Protein AF-A0A937QL57-F1 (afdb_monomer_lite)

pLDDT: mean 82.95, std 20.02, range [37.25, 98.12]

Sequence (95 aa):
AADYEAEIKAIAAQSGESPRRVRASLERKGLMDVLRNQIIERKTIDLVTSQAKFEDMPFEFPKPDAEAIDHAVCGVAAGEDEIPTTPLSHEDSSS

Secondary structure (DSSP, 8-state):
-HHHHHHHHHHHHHHT--HHHHHHHHHHTTTHHHHHHHHHHHHHHHHHHHHPPP---PPPPPPPS--------S-S---S----PPP--------

Structure (mmCIF, N/CA/C/O backbone):
data_AF-A0A937QL57-F1
#
_entry.id   AF-A0A937QL57-F1
#
loop_
_atom_site.group_PDB
_atom_site.id
_atom_site.type_symbol
_atom_site.label_atom_id
_atom_site.label_alt_id
_atom_site.label_comp_id
_atom_site.label_asym_id
_atom_site.label_entity_id
_atom_site.label_seq_id
_atom_site.pdbx_PDB_ins_code
_atom_site.Cartn_x
_atom_site.Cartn_y
_atom_site.Cartn_z
_atom_site.occupancy
_atom_site.B_iso_or_equiv
_atom_site.auth_seq_id
_atom_site.auth_comp_id
_atom_site.auth_asym_id
_atom_site.auth_atom_id
_atom_site.pdbx_PDB_model_num
ATOM 1 N N . ALA A 1 1 ? -16.113 4.735 2.027 1.00 68.00 1 ALA A N 1
ATOM 2 C CA . ALA A 1 1 ? -16.010 3.947 3.276 1.00 68.00 1 ALA A CA 1
ATOM 3 C C . ALA A 1 1 ? -15.159 2.691 3.081 1.00 68.00 1 ALA A C 1
ATOM 5 O O . ALA A 1 1 ? -14.230 2.506 3.850 1.00 68.00 1 ALA A O 1
ATOM 6 N N . ALA A 1 2 ? -15.409 1.879 2.043 1.00 90.94 2 ALA A N 1
ATOM 7 C CA . ALA A 1 2 ? -14.643 0.652 1.789 1.00 90.94 2 ALA A CA 1
ATOM 8 C C . ALA A 1 2 ? -13.128 0.871 1.595 1.00 90.94 2 ALA A C 1
ATOM 10 O O . ALA A 1 2 ? -12.345 0.123 2.169 1.00 90.94 2 ALA A O 1
ATOM 11 N N . ASP A 1 3 ? -12.712 1.916 0.866 1.00 94.19 3 ASP A N 1
ATOM 12 C CA . ASP A 1 3 ? -11.280 2.195 0.649 1.00 94.19 3 ASP A CA 1
ATOM 13 C C . ASP A 1 3 ? -10.526 2.490 1.949 1.00 94.19 3 ASP A C 1
ATOM 15 O O . ASP A 1 3 ? -9.425 1.997 2.151 1.00 94.19 3 ASP A O 1
ATOM 19 N N . TYR A 1 4 ? -11.143 3.250 2.856 1.00 95.38 4 TYR A N 1
ATOM 20 C CA . TYR A 1 4 ? -10.556 3.552 4.160 1.00 95.38 4 TYR A CA 1
ATOM 21 C C . TYR A 1 4 ? -10.358 2.289 4.996 1.00 95.38 4 TYR A C 1
ATOM 23 O O . TYR A 1 4 ? -9.311 2.114 5.602 1.00 95.38 4 TYR A O 1
ATOM 31 N N . GLU A 1 5 ? -11.346 1.395 5.014 1.00 96.06 5 GLU A N 1
ATOM 32 C CA . GLU A 1 5 ? -11.234 0.128 5.740 1.00 96.06 5 GLU A CA 1
ATOM 33 C C . GLU A 1 5 ? -10.166 -0.789 5.130 1.00 96.06 5 GLU A C 1
ATOM 35 O O . GLU A 1 5 ? -9.460 -1.476 5.865 1.00 96.06 5 GLU A O 1
ATOM 40 N N . ALA A 1 6 ? -10.026 -0.799 3.802 1.00 96.12 6 ALA A N 1
ATOM 41 C CA . ALA A 1 6 ? -8.974 -1.550 3.123 1.00 96.12 6 ALA A CA 1
ATOM 42 C C . ALA A 1 6 ? -7.579 -1.002 3.465 1.00 96.12 6 ALA A C 1
ATOM 44 O O . ALA A 1 6 ? -6.708 -1.770 3.867 1.00 96.12 6 ALA A O 1
ATOM 45 N N . GLU A 1 7 ? -7.397 0.317 3.392 1.00 96.88 7 GLU A N 1
ATOM 46 C CA . GLU A 1 7 ? -6.119 0.972 3.686 1.00 96.88 7 GLU A CA 1
ATOM 47 C C . GLU A 1 7 ? -5.729 0.806 5.163 1.00 96.88 7 GLU A C 1
ATOM 49 O O . GLU A 1 7 ? -4.611 0.416 5.487 1.00 96.88 7 GLU A O 1
ATOM 54 N N . ILE A 1 8 ? -6.683 0.978 6.086 1.00 97.38 8 ILE A N 1
ATOM 55 C CA . ILE A 1 8 ? -6.459 0.755 7.523 1.00 97.38 8 ILE A CA 1
ATOM 56 C C . ILE A 1 8 ? -6.070 -0.703 7.801 1.00 97.38 8 ILE A C 1
ATOM 58 O O . ILE A 1 8 ? -5.209 -0.952 8.643 1.00 97.38 8 ILE A O 1
ATOM 62 N N . LYS A 1 9 ? -6.673 -1.677 7.106 1.00 97.38 9 LYS A N 1
ATOM 63 C CA . LYS A 1 9 ? -6.289 -3.093 7.227 1.00 97.38 9 LYS A CA 1
ATOM 64 C C . LYS A 1 9 ? -4.889 -3.361 6.683 1.00 97.38 9 LYS A C 1
ATOM 66 O O . LYS A 1 9 ? -4.163 -4.132 7.303 1.00 97.38 9 LYS A O 1
ATOM 71 N N . ALA A 1 10 ? -4.503 -2.732 5.575 1.00 96.12 10 ALA A N 1
ATOM 72 C CA . ALA A 1 10 ? -3.155 -2.849 5.024 1.00 96.12 10 ALA A CA 1
ATOM 73 C C . ALA A 1 10 ? -2.105 -2.289 6.001 1.00 96.12 10 ALA A C 1
ATOM 75 O O . ALA A 1 10 ? -1.149 -2.982 6.347 1.00 96.12 10 ALA A O 1
ATOM 76 N N . ILE A 1 11 ? -2.348 -1.094 6.550 1.00 96.62 11 ILE A N 1
ATOM 77 C CA . ILE A 1 11 ? -1.489 -0.474 7.570 1.00 96.62 11 ILE A CA 1
ATOM 78 C C . ILE A 1 11 ? -1.423 -1.342 8.833 1.00 96.62 11 ILE A C 1
ATOM 80 O O . ILE A 1 11 ? -0.355 -1.512 9.418 1.00 96.62 11 ILE A O 1
ATOM 84 N N . ALA A 1 12 ? -2.545 -1.921 9.260 1.00 97.88 12 ALA A N 1
ATOM 85 C CA . ALA A 1 12 ? -2.600 -2.833 10.400 1.00 97.88 12 ALA A CA 1
ATOM 86 C C . ALA A 1 12 ? -1.761 -4.099 10.163 1.00 97.88 12 ALA A C 1
ATOM 88 O O . ALA A 1 12 ? -0.975 -4.484 11.025 1.00 97.88 12 ALA A O 1
ATOM 89 N N . ALA A 1 13 ? -1.863 -4.702 8.975 1.00 97.56 13 ALA A N 1
ATOM 90 C CA . ALA A 1 13 ? -1.069 -5.871 8.606 1.00 97.56 13 ALA A CA 1
ATOM 91 C C . ALA A 1 13 ? 0.438 -5.569 8.587 1.00 97.56 13 ALA A C 1
ATOM 93 O O . ALA A 1 13 ? 1.227 -6.390 9.044 1.00 97.56 13 ALA A O 1
ATOM 94 N N . GLN A 1 14 ? 0.833 -4.383 8.115 1.00 96.62 14 GLN A N 1
ATOM 95 C CA . GLN A 1 14 ? 2.237 -3.971 8.065 1.00 96.62 14 GLN A CA 1
ATOM 96 C C . GLN A 1 14 ? 2.798 -3.570 9.438 1.00 96.62 14 GLN A C 1
ATOM 98 O O . GLN A 1 14 ? 3.961 -3.830 9.730 1.00 96.62 14 GLN A O 1
ATOM 103 N N . SER A 1 15 ? 1.985 -2.932 10.283 1.00 95.75 15 SER A N 1
ATOM 104 C CA . SER A 1 15 ? 2.409 -2.442 11.604 1.00 95.75 15 SER A CA 1
ATOM 105 C C . SER A 1 15 ? 2.265 -3.471 12.730 1.00 95.75 15 SER A C 1
ATOM 107 O O . SER A 1 15 ? 2.803 -3.263 13.814 1.00 95.75 15 SER A O 1
ATOM 109 N N . GLY A 1 16 ? 1.533 -4.568 12.507 1.00 96.44 16 GLY A N 1
ATOM 110 C CA . GLY A 1 16 ? 1.207 -5.554 13.543 1.00 96.44 16 GLY A CA 1
ATOM 111 C C . GLY A 1 16 ? 0.172 -5.064 14.565 1.00 96.44 16 GLY A C 1
ATOM 112 O O . GLY A 1 16 ? -0.063 -5.722 15.579 1.00 96.44 16 GLY A O 1
ATOM 113 N N . GLU A 1 17 ? -0.462 -3.913 14.328 1.00 96.88 17 GLU A N 1
ATOM 114 C CA . GLU A 1 17 ? -1.531 -3.380 15.170 1.00 96.88 17 GLU A CA 1
ATOM 115 C C . GLU A 1 17 ? -2.912 -3.874 14.716 1.00 96.88 17 GLU A C 1
ATOM 117 O O . GLU A 1 17 ? -3.115 -4.286 13.578 1.00 96.88 17 GLU A O 1
ATOM 122 N N . SER A 1 18 ? -3.921 -3.802 15.591 1.00 98.12 18 SER A N 1
ATOM 123 C CA . SER A 1 18 ? -5.296 -4.082 15.164 1.00 98.12 18 SER A CA 1
ATOM 124 C C . SER A 1 18 ? -5.864 -2.924 14.324 1.00 98.12 18 SER A C 1
ATOM 126 O O . SER A 1 18 ? -5.588 -1.759 14.632 1.00 98.12 18 SER A O 1
ATOM 128 N N . PRO A 1 19 ? -6.749 -3.183 13.337 1.00 97.88 19 PRO A N 1
ATOM 129 C CA . PRO A 1 19 ? -7.374 -2.128 12.528 1.00 97.88 19 PRO A CA 1
ATOM 130 C C . PRO A 1 19 ? -8.063 -1.038 13.361 1.00 97.88 19 PRO A C 1
ATOM 132 O O . PRO A 1 19 ? -7.970 0.151 13.058 1.00 97.88 19 PRO A O 1
ATOM 135 N N . ARG A 1 20 ? -8.701 -1.425 14.475 1.00 97.88 20 ARG A N 1
ATOM 136 C CA . ARG A 1 20 ? -9.300 -0.477 15.430 1.00 97.88 20 ARG A CA 1
ATOM 137 C C . ARG A 1 20 ? -8.268 0.469 16.036 1.00 97.88 20 ARG A C 1
ATOM 139 O O . ARG A 1 20 ? -8.559 1.651 16.198 1.00 97.88 20 ARG A O 1
ATOM 146 N N . ARG A 1 21 ? -7.090 -0.042 16.403 1.00 98.06 21 ARG A N 1
ATOM 147 C CA . ARG A 1 21 ? -6.024 0.755 17.018 1.00 98.06 21 ARG A CA 1
ATOM 148 C C . ARG A 1 21 ? -5.411 1.726 16.013 1.00 98.06 21 ARG A C 1
ATOM 150 O O . ARG A 1 21 ? -5.271 2.902 16.340 1.00 98.06 21 ARG A O 1
ATOM 157 N N . VAL A 1 22 ? -5.150 1.263 14.789 1.00 98.00 22 VAL A N 1
ATOM 158 C CA . VAL A 1 22 ? -4.675 2.110 13.684 1.00 98.00 22 VAL A CA 1
ATOM 159 C C . VAL A 1 22 ? -5.657 3.250 13.431 1.00 98.00 22 VAL A C 1
ATOM 161 O O . VAL A 1 22 ? -5.262 4.414 13.452 1.00 98.00 22 VAL A O 1
ATOM 164 N N . ARG A 1 23 ? -6.952 2.938 13.298 1.00 97.44 23 ARG A N 1
ATOM 165 C CA . ARG A 1 23 ? -8.000 3.946 13.100 1.00 97.44 23 ARG A CA 1
ATOM 166 C C . ARG A 1 23 ? -8.023 4.988 14.217 1.00 97.44 23 ARG A C 1
ATOM 168 O O . ARG A 1 23 ? -7.945 6.181 13.940 1.00 97.44 23 ARG A O 1
ATOM 175 N N . ALA A 1 24 ? -8.049 4.543 15.473 1.00 97.94 24 ALA A N 1
ATOM 176 C CA . ALA A 1 24 ? -8.038 5.445 16.622 1.00 97.94 24 ALA A CA 1
ATOM 177 C C . ALA A 1 24 ? -6.774 6.325 16.661 1.00 97.94 24 ALA A C 1
ATOM 179 O O . ALA A 1 24 ? -6.840 7.496 17.026 1.00 97.94 24 ALA A O 1
ATOM 180 N N . SER A 1 25 ? -5.617 5.783 16.270 1.00 97.44 25 SER A N 1
ATOM 181 C CA . SER A 1 25 ? -4.353 6.522 16.198 1.00 97.44 25 SER A CA 1
ATOM 182 C C . SER A 1 25 ? -4.380 7.603 15.114 1.00 97.44 25 SER A C 1
ATOM 184 O O . SER A 1 25 ? -3.970 8.734 15.377 1.00 97.44 25 SER A O 1
ATOM 186 N N . LEU A 1 26 ? -4.895 7.283 13.922 1.00 97.25 26 LEU A N 1
ATOM 187 C CA . LEU A 1 26 ? -5.020 8.224 12.806 1.00 97.25 26 LEU A CA 1
ATOM 188 C C . LEU A 1 26 ? -6.004 9.352 13.123 1.00 97.25 26 LEU A C 1
ATOM 190 O O . LEU A 1 26 ? -5.677 10.516 12.909 1.00 97.25 26 LEU A O 1
ATOM 194 N N . GLU A 1 27 ? -7.162 9.026 13.700 1.00 97.25 27 GLU A N 1
ATOM 195 C CA . GLU A 1 27 ? -8.153 10.012 14.145 1.00 97.25 27 GLU A CA 1
ATOM 196 C C . GLU A 1 27 ? -7.570 10.916 15.244 1.00 97.25 27 GLU A C 1
ATOM 198 O O . GLU A 1 27 ? -7.620 12.139 15.123 1.00 97.25 27 GLU A O 1
ATOM 203 N N . ARG A 1 28 ? -6.913 10.338 16.263 1.00 97.88 28 ARG A N 1
ATOM 204 C CA . ARG A 1 28 ? -6.270 11.096 17.353 1.00 97.88 28 ARG A CA 1
ATOM 205 C C . ARG A 1 28 ? -5.195 12.062 16.854 1.00 97.88 28 ARG A C 1
ATOM 207 O O . ARG A 1 28 ? -5.015 13.124 17.438 1.00 97.88 28 ARG A O 1
ATOM 214 N N . LYS A 1 29 ? -4.449 11.679 15.817 1.00 97.75 29 LYS A N 1
ATOM 215 C CA . LYS A 1 29 ? -3.375 12.496 15.232 1.00 97.75 29 LYS A CA 1
ATOM 216 C C . LYS A 1 29 ? -3.867 13.446 14.132 1.00 97.75 29 LYS A C 1
ATOM 218 O O . LYS A 1 29 ? -3.058 14.194 13.600 1.00 97.75 29 LYS A O 1
ATOM 223 N N . GLY A 1 30 ? -5.150 13.402 13.760 1.00 97.12 30 GLY A N 1
ATOM 224 C CA . GLY A 1 30 ? -5.689 14.200 12.655 1.00 97.12 30 GLY A CA 1
ATOM 225 C C . GLY A 1 30 ? -5.179 13.780 11.269 1.00 97.12 30 GLY A C 1
ATOM 226 O O . GLY A 1 30 ? -5.206 14.575 10.338 1.00 97.12 30 GLY A O 1
ATOM 227 N N . LEU A 1 31 ? -4.723 12.535 11.104 1.00 97.62 31 LEU A N 1
ATOM 228 C CA . LEU A 1 31 ? -4.091 12.034 9.872 1.00 97.62 31 LEU A CA 1
ATOM 229 C C . LEU A 1 31 ? -5.086 11.423 8.870 1.00 97.62 31 LEU A C 1
ATOM 231 O O . LEU A 1 31 ? -4.684 10.780 7.903 1.00 97.62 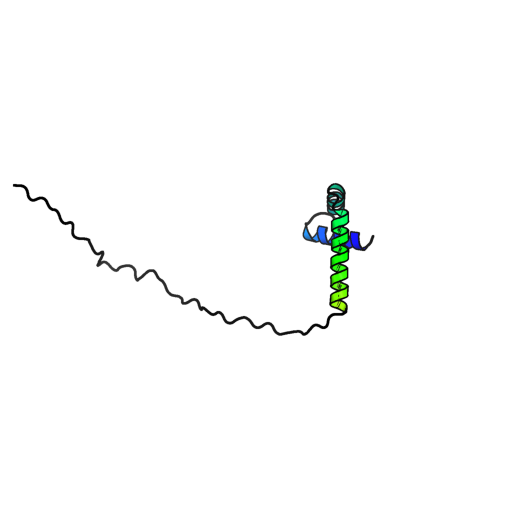31 LEU A O 1
ATOM 235 N N . MET A 1 32 ? -6.391 11.616 9.077 1.00 96.62 32 MET A N 1
ATOM 236 C CA . MET A 1 32 ? -7.424 11.069 8.188 1.00 96.62 32 MET A CA 1
ATOM 237 C C . MET A 1 32 ? -7.410 11.699 6.789 1.00 96.62 32 MET A C 1
ATOM 239 O O . MET A 1 32 ? -7.795 11.037 5.824 1.00 96.62 32 MET A O 1
ATOM 243 N N . ASP A 1 33 ? -6.952 12.948 6.669 1.00 97.62 33 ASP A N 1
ATOM 244 C CA . ASP A 1 33 ? -6.751 13.595 5.369 1.00 97.62 33 ASP A CA 1
ATOM 245 C C . ASP A 1 33 ? -5.526 13.030 4.638 1.00 97.62 33 ASP A C 1
ATOM 247 O O . ASP A 1 33 ? -5.598 12.693 3.463 1.00 97.62 33 ASP A O 1
ATOM 251 N N . VAL A 1 34 ? -4.431 12.779 5.360 1.00 97.38 34 VAL A N 1
ATOM 252 C CA . VAL A 1 34 ? -3.256 12.099 4.794 1.00 97.38 34 VAL A CA 1
ATOM 253 C C . VAL A 1 34 ? -3.638 10.713 4.272 1.00 97.38 34 VAL A C 1
ATOM 255 O O . VAL A 1 34 ? -3.313 10.373 3.137 1.00 97.38 34 VAL A O 1
ATOM 258 N N . LEU A 1 35 ? -4.408 9.948 5.053 1.00 96.75 35 LEU A N 1
ATOM 259 C CA . LEU A 1 35 ? -4.925 8.645 4.629 1.00 96.75 35 LEU A CA 1
ATOM 260 C C . LEU A 1 35 ? -5.801 8.760 3.369 1.00 96.75 35 LEU A C 1
ATOM 262 O O . LEU A 1 35 ? -5.745 7.908 2.486 1.00 96.75 35 LEU A O 1
ATOM 266 N N . ARG A 1 36 ? -6.610 9.823 3.260 1.00 97.44 36 ARG A N 1
ATOM 267 C CA . ARG A 1 36 ? -7.395 10.099 2.050 1.00 97.44 36 ARG A CA 1
ATOM 268 C C . ARG A 1 36 ? -6.485 10.305 0.842 1.00 97.44 36 ARG A C 1
ATOM 270 O O . ARG A 1 36 ? -6.750 9.720 -0.205 1.00 97.44 36 ARG A O 1
ATOM 277 N N . ASN A 1 37 ? -5.452 11.127 0.988 1.00 97.31 37 ASN A N 1
ATOM 278 C CA . ASN A 1 37 ? -4.542 11.455 -0.103 1.00 97.31 37 ASN A CA 1
ATOM 279 C C . ASN A 1 37 ? -3.789 10.210 -0.576 1.00 97.31 37 ASN A C 1
ATOM 281 O O . ASN A 1 37 ? -3.772 9.951 -1.772 1.00 97.31 37 ASN A O 1
ATOM 285 N N . GLN A 1 38 ? -3.328 9.356 0.340 1.00 96.19 38 GLN A N 1
ATOM 286 C CA . GLN A 1 38 ? -2.705 8.069 0.002 1.00 96.19 38 GLN A CA 1
ATOM 287 C C . GLN A 1 38 ? -3.625 7.157 -0.823 1.00 96.19 38 GLN A C 1
ATOM 289 O O . GLN A 1 38 ? -3.210 6.577 -1.826 1.00 96.19 38 GLN A O 1
ATOM 294 N N . ILE A 1 39 ? -4.907 7.065 -0.450 1.00 97.19 39 ILE A N 1
ATOM 295 C CA . ILE A 1 39 ? -5.895 6.289 -1.214 1.00 97.19 39 ILE A CA 1
ATOM 296 C C . ILE A 1 39 ? -6.052 6.854 -2.632 1.00 97.19 39 ILE A C 1
ATOM 298 O O . ILE A 1 39 ? -6.165 6.091 -3.596 1.00 97.19 39 ILE A O 1
ATOM 302 N N . ILE A 1 40 ? -6.095 8.182 -2.766 1.00 97.75 40 ILE A N 1
ATOM 303 C CA . ILE A 1 40 ? -6.217 8.853 -4.065 1.00 97.75 40 ILE A CA 1
ATOM 304 C C . ILE A 1 40 ? -4.955 8.633 -4.901 1.00 97.75 40 ILE A C 1
ATOM 306 O O . ILE A 1 40 ? -5.074 8.298 -6.077 1.00 97.75 40 ILE A O 1
ATOM 310 N N . GLU A 1 41 ? -3.769 8.762 -4.312 1.00 97.06 41 GLU A N 1
ATOM 311 C CA . GLU A 1 41 ? -2.484 8.519 -4.973 1.00 97.06 41 GLU A CA 1
ATOM 312 C C . GLU A 1 41 ? -2.415 7.100 -5.533 1.00 97.06 41 GLU A C 1
ATOM 314 O O . GLU A 1 41 ? -2.171 6.933 -6.728 1.00 97.06 41 GLU A O 1
ATOM 319 N N . ARG A 1 42 ? -2.747 6.084 -4.725 1.00 96.06 42 ARG A N 1
ATOM 320 C CA . ARG A 1 42 ? -2.786 4.689 -5.185 1.00 96.06 42 ARG A CA 1
ATOM 321 C C . ARG A 1 42 ? -3.719 4.516 -6.382 1.00 96.06 42 ARG A C 1
ATOM 323 O O . ARG A 1 42 ? -3.312 3.982 -7.406 1.00 96.06 42 ARG A O 1
ATOM 330 N N . LYS A 1 43 ? -4.956 5.015 -6.291 1.00 96.69 43 LYS A N 1
ATOM 331 C CA . LYS A 1 43 ? -5.929 4.925 -7.396 1.00 96.69 43 LYS A CA 1
ATOM 332 C C . LYS A 1 43 ? -5.477 5.681 -8.642 1.00 96.69 43 LYS A C 1
ATOM 334 O O . LYS A 1 43 ? -5.807 5.283 -9.755 1.00 96.69 43 LYS A O 1
ATOM 339 N N . THR A 1 44 ? -4.754 6.779 -8.457 1.00 98.00 44 THR A N 1
ATOM 340 C CA . THR A 1 44 ? -4.209 7.571 -9.559 1.0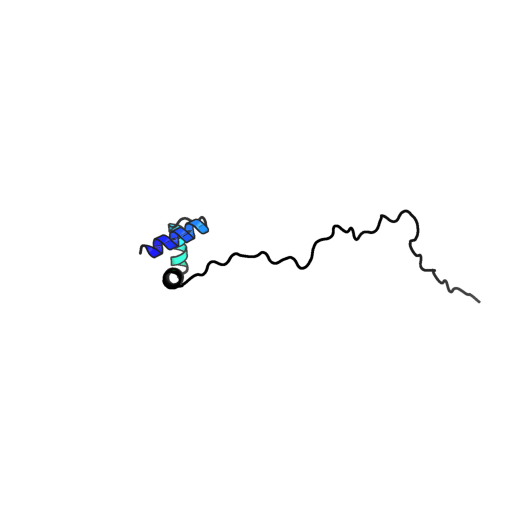0 98.00 44 THR A CA 1
ATOM 341 C C . THR A 1 44 ? -3.112 6.794 -10.273 1.00 98.00 44 THR A C 1
ATOM 343 O O . THR A 1 44 ? -3.139 6.714 -11.497 1.00 98.00 44 THR A O 1
ATOM 346 N N . ILE A 1 45 ? -2.202 6.159 -9.530 1.00 97.19 45 ILE A N 1
ATOM 347 C CA . ILE A 1 45 ? -1.190 5.259 -10.097 1.00 97.19 45 ILE A CA 1
ATOM 348 C C . ILE A 1 45 ? -1.870 4.102 -10.831 1.00 97.19 45 ILE A C 1
ATOM 350 O O . ILE A 1 45 ? -1.525 3.842 -11.979 1.00 97.19 45 ILE A O 1
ATOM 354 N N . ASP A 1 46 ? -2.875 3.464 -10.223 1.00 96.69 46 ASP A N 1
ATOM 355 C CA . ASP A 1 46 ? -3.621 2.369 -10.854 1.00 96.69 46 ASP A CA 1
ATOM 356 C C . ASP A 1 46 ? -4.230 2.814 -12.196 1.00 96.69 46 ASP A C 1
ATOM 358 O O . ASP A 1 46 ? -4.124 2.112 -13.203 1.00 96.69 46 ASP A O 1
ATOM 362 N N . LEU A 1 47 ? -4.822 4.013 -12.239 1.00 97.50 47 LEU A N 1
ATOM 363 C CA . LEU A 1 47 ? -5.392 4.582 -13.456 1.00 97.50 47 LEU A CA 1
ATOM 364 C C . LEU A 1 47 ? -4.321 4.858 -14.516 1.00 97.50 47 LEU A C 1
ATOM 366 O O . LEU A 1 47 ? -4.496 4.458 -15.666 1.00 97.50 47 LEU A O 1
ATOM 370 N N . VAL A 1 48 ? -3.223 5.517 -14.145 1.00 97.00 48 VAL A N 1
ATOM 371 C CA . VAL A 1 48 ? -2.128 5.843 -15.071 1.00 97.00 48 VAL A CA 1
ATOM 372 C C . VAL A 1 48 ? -1.526 4.565 -15.651 1.00 97.00 48 VAL A C 1
ATOM 374 O O . VAL A 1 48 ? -1.424 4.432 -16.868 1.00 97.00 48 VAL A O 1
ATOM 377 N N . THR A 1 49 ? -1.214 3.591 -14.797 1.00 96.38 49 THR A N 1
ATOM 378 C CA . THR A 1 49 ? -0.682 2.282 -15.190 1.00 96.38 49 THR A CA 1
ATOM 379 C C . THR A 1 49 ? -1.663 1.524 -16.084 1.00 96.38 49 THR A C 1
ATOM 381 O O . THR A 1 49 ? -1.241 0.913 -17.056 1.00 96.38 49 THR A O 1
ATOM 384 N N . SER A 1 50 ? -2.977 1.612 -15.847 1.00 96.69 50 SER A N 1
ATOM 385 C CA . SER A 1 50 ? -3.972 0.940 -16.703 1.00 96.69 50 SER A CA 1
ATOM 386 C C . SER A 1 50 ? -3.999 1.438 -18.155 1.00 96.69 50 SER A C 1
ATOM 388 O O . SER A 1 50 ? -4.471 0.723 -19.035 1.00 96.69 50 SER A O 1
ATOM 390 N N . GLN A 1 51 ? -3.531 2.666 -18.403 1.00 96.00 51 GLN A N 1
ATOM 391 C CA . GLN A 1 51 ? -3.504 3.293 -19.730 1.00 96.00 51 GLN A CA 1
ATOM 392 C C . GLN A 1 51 ? -2.096 3.332 -20.339 1.00 96.00 51 GLN A C 1
ATOM 394 O O . GLN A 1 51 ? -1.940 3.639 -21.523 1.00 96.00 51 GLN A O 1
ATOM 399 N N . ALA A 1 52 ? -1.064 3.061 -19.540 1.00 96.25 52 ALA A N 1
ATOM 400 C CA . ALA A 1 52 ? 0.319 3.090 -19.980 1.00 96.25 52 ALA A CA 1
ATOM 401 C C . ALA A 1 52 ? 0.663 1.852 -20.822 1.00 96.25 52 ALA A C 1
ATOM 403 O O . ALA A 1 52 ? 0.153 0.753 -20.609 1.00 96.25 52 ALA A O 1
ATOM 404 N N . LYS A 1 53 ? 1.554 2.043 -21.797 1.00 95.81 53 LYS A N 1
ATOM 405 C CA . LYS A 1 53 ? 2.152 0.950 -22.567 1.00 95.81 53 LYS A CA 1
ATOM 406 C C . LYS A 1 53 ? 3.483 0.600 -21.918 1.00 95.81 53 LYS A C 1
ATOM 408 O O . LYS A 1 53 ? 4.354 1.463 -21.841 1.00 95.81 53 LYS A O 1
ATOM 413 N N . PHE A 1 54 ? 3.615 -0.636 -21.454 1.00 93.69 54 PHE A N 1
ATOM 414 C CA . PHE A 1 54 ? 4.848 -1.151 -20.868 1.00 93.69 54 PHE A CA 1
ATOM 415 C C . PHE A 1 54 ? 5.559 -2.045 -21.875 1.00 93.69 54 PHE A C 1
ATOM 417 O O . PHE A 1 54 ? 4.921 -2.843 -22.562 1.00 93.69 54 PHE A O 1
ATOM 424 N N . GLU A 1 55 ? 6.874 -1.892 -21.954 1.00 94.38 55 GLU A N 1
ATOM 425 C CA . GLU A 1 55 ? 7.756 -2.785 -22.693 1.00 94.38 55 GLU A CA 1
ATOM 426 C C . GLU A 1 55 ? 8.604 -3.536 -21.667 1.00 94.38 55 GLU A C 1
ATOM 428 O O . GLU A 1 55 ? 9.369 -2.924 -20.919 1.00 94.38 55 GLU A O 1
ATOM 433 N N . ASP A 1 56 ? 8.433 -4.855 -21.599 1.00 92.38 56 ASP A N 1
ATOM 434 C CA . ASP A 1 56 ? 9.226 -5.697 -20.710 1.00 92.38 56 ASP A CA 1
ATOM 435 C C . ASP A 1 56 ? 10.636 -5.842 -21.282 1.00 92.38 56 ASP A C 1
ATOM 437 O O . ASP A 1 56 ? 10.837 -6.410 -22.358 1.00 92.38 56 ASP A O 1
ATOM 441 N N . MET A 1 57 ? 11.622 -5.339 -20.545 1.00 93.50 57 MET A N 1
ATOM 442 C CA . MET A 1 57 ? 13.029 -5.412 -20.923 1.00 93.50 57 MET A CA 1
ATOM 443 C C . MET A 1 57 ? 13.761 -6.385 -19.994 1.00 93.50 57 MET A C 1
ATOM 445 O O . MET A 1 57 ? 13.638 -6.258 -18.771 1.00 93.50 57 MET A O 1
ATOM 449 N N . PRO A 1 58 ? 14.533 -7.351 -20.528 1.00 92.38 58 PRO A N 1
ATOM 450 C CA . PRO A 1 58 ? 15.348 -8.219 -19.693 1.00 92.38 58 PRO A CA 1
ATOM 451 C C . PRO A 1 58 ? 16.375 -7.380 -18.927 1.00 92.38 58 PRO A C 1
ATOM 453 O O . PRO A 1 58 ? 17.069 -6.541 -19.501 1.00 92.38 58 PRO A O 1
ATOM 456 N N . PHE A 1 59 ? 16.464 -7.603 -17.618 1.00 91.31 59 PHE A N 1
ATOM 457 C CA . PHE A 1 59 ? 17.476 -6.962 -16.789 1.00 91.31 59 PHE A CA 1
ATOM 458 C C . PHE A 1 59 ? 18.819 -7.671 -16.977 1.00 91.31 59 PHE A C 1
ATOM 460 O O . PHE A 1 59 ? 18.943 -8.863 -16.691 1.00 91.31 59 PHE A O 1
ATOM 467 N N . GLU A 1 60 ? 19.829 -6.935 -17.433 1.00 90.00 60 GLU A N 1
ATOM 468 C CA . GLU A 1 60 ? 21.198 -7.430 -17.531 1.00 90.00 60 GLU A CA 1
ATOM 469 C C . GLU A 1 60 ? 21.990 -6.992 -16.301 1.00 90.00 60 GLU A C 1
ATOM 471 O O . GLU A 1 60 ? 22.090 -5.800 -16.001 1.00 90.00 60 GLU A O 1
ATOM 476 N N . PHE A 1 61 ? 22.568 -7.958 -15.583 1.00 87.50 61 PHE A N 1
ATOM 477 C CA . PHE A 1 61 ? 23.474 -7.638 -14.488 1.00 87.50 61 PHE A CA 1
ATOM 478 C C . PHE A 1 61 ? 24.672 -6.862 -15.046 1.00 87.50 61 PHE A C 1
ATOM 480 O O . PHE A 1 61 ? 25.344 -7.369 -15.953 1.00 87.50 61 PHE A O 1
ATOM 487 N N . PRO A 1 62 ? 24.966 -5.659 -14.520 1.00 87.75 62 PRO A N 1
ATOM 488 C CA . PRO A 1 62 ? 26.167 -4.950 -14.917 1.00 87.75 62 PRO A CA 1
ATOM 489 C C . PRO A 1 62 ? 27.371 -5.837 -14.607 1.00 87.75 62 PRO A C 1
ATOM 491 O O . PRO A 1 62 ? 27.473 -6.407 -13.517 1.00 87.75 62 PRO A O 1
ATOM 494 N N . LYS A 1 63 ? 28.271 -5.982 -15.583 1.00 86.06 63 LYS A N 1
ATOM 495 C CA . LYS A 1 63 ? 29.534 -6.679 -15.345 1.00 86.06 63 LYS A CA 1
ATOM 496 C C . LYS A 1 63 ? 30.298 -5.890 -14.282 1.00 86.06 63 LYS A C 1
ATOM 498 O O . LYS A 1 63 ? 30.459 -4.683 -14.473 1.00 86.06 63 LYS A O 1
ATOM 503 N N . PRO A 1 64 ? 30.735 -6.530 -13.187 1.00 85.25 64 PRO A N 1
ATOM 504 C CA . PRO A 1 64 ? 31.580 -5.855 -12.220 1.00 85.25 64 PRO A CA 1
ATOM 505 C C . PRO A 1 64 ? 32.845 -5.369 -12.936 1.00 85.25 64 PRO A C 1
ATOM 507 O O . PRO A 1 64 ? 33.447 -6.090 -13.729 1.00 85.25 64 PRO A O 1
ATOM 510 N N . ASP A 1 65 ? 33.204 -4.117 -12.694 1.00 84.75 65 ASP A N 1
ATOM 511 C CA . ASP A 1 65 ? 34.417 -3.465 -13.190 1.00 84.75 65 ASP A CA 1
ATOM 512 C C . ASP A 1 65 ? 35.658 -3.830 -12.360 1.00 84.75 65 ASP A C 1
ATOM 514 O O . ASP A 1 65 ? 36.787 -3.551 -12.763 1.00 84.75 65 ASP A O 1
ATOM 518 N N . ALA A 1 66 ? 35.447 -4.498 -11.225 1.00 84.75 66 ALA A N 1
ATOM 519 C CA . ALA A 1 66 ? 36.481 -5.028 -10.358 1.00 84.75 66 ALA A CA 1
ATOM 520 C C . ALA A 1 66 ? 36.138 -6.450 -9.899 1.00 84.75 66 ALA A C 1
ATOM 522 O O . ALA A 1 66 ? 35.014 -6.743 -9.490 1.00 84.75 66 ALA A O 1
ATOM 523 N N . GLU A 1 67 ? 37.139 -7.324 -9.913 1.00 80.94 67 GLU A N 1
ATOM 524 C CA . GLU A 1 67 ? 37.063 -8.667 -9.343 1.00 80.94 67 GLU A CA 1
ATOM 525 C C . GLU A 1 67 ? 37.929 -8.721 -8.081 1.00 80.94 67 GLU A C 1
ATOM 527 O O . GLU A 1 67 ? 39.040 -8.184 -8.047 1.00 80.94 67 GLU A O 1
ATOM 532 N N . ALA A 1 68 ? 37.423 -9.353 -7.020 1.00 83.12 68 ALA A N 1
ATOM 533 C CA . ALA A 1 68 ? 38.209 -9.581 -5.815 1.00 83.12 68 ALA A CA 1
ATOM 534 C C . ALA A 1 68 ? 39.254 -10.665 -6.102 1.00 83.12 68 ALA A C 1
ATOM 536 O O . ALA A 1 68 ? 38.907 -11.820 -6.342 1.00 83.12 68 ALA A O 1
ATOM 537 N N . ILE A 1 69 ? 40.531 -10.292 -6.066 1.00 80.94 69 ILE A N 1
ATOM 538 C CA . ILE A 1 69 ? 41.624 -11.262 -6.054 1.00 80.94 69 ILE A CA 1
ATOM 539 C C . ILE A 1 69 ? 41.866 -11.725 -4.617 1.00 80.94 69 ILE A C 1
ATOM 541 O O . ILE A 1 69 ? 41.921 -10.909 -3.696 1.00 80.94 69 ILE A O 1
ATOM 545 N N . ASP A 1 70 ? 42.019 -13.034 -4.424 1.00 75.12 70 ASP A N 1
ATOM 546 C CA . ASP A 1 70 ? 42.428 -13.598 -3.137 1.00 75.12 70 ASP A CA 1
ATOM 547 C C . ASP A 1 70 ? 43.930 -13.336 -2.947 1.00 75.12 70 ASP A C 1
ATOM 549 O O . ASP A 1 70 ? 44.789 -14.112 -3.371 1.00 75.12 70 ASP A O 1
ATOM 553 N N . HIS A 1 71 ? 44.250 -12.150 -2.424 1.00 75.25 71 HIS A N 1
ATOM 554 C CA . HIS A 1 71 ? 45.616 -11.696 -2.199 1.00 75.25 71 HIS A CA 1
ATOM 555 C C . HIS A 1 71 ? 45.796 -11.243 -0.749 1.00 75.25 71 HIS A C 1
ATOM 557 O O . HIS A 1 71 ? 45.266 -10.216 -0.321 1.00 75.25 71 HIS A O 1
ATOM 563 N N . ALA A 1 72 ? 46.576 -12.007 0.015 1.00 76.19 72 ALA A N 1
ATOM 564 C CA . ALA A 1 72 ? 46.993 -11.612 1.351 1.00 76.19 72 ALA A CA 1
ATOM 565 C C . ALA A 1 72 ? 48.033 -10.480 1.257 1.00 76.19 72 ALA A C 1
ATOM 567 O O . ALA A 1 72 ? 49.130 -10.677 0.745 1.00 76.19 72 ALA A O 1
ATOM 568 N N . VAL A 1 73 ? 47.688 -9.292 1.764 1.00 68.00 73 VAL A N 1
ATOM 569 C CA . VAL A 1 73 ? 48.588 -8.116 1.806 1.00 68.00 73 VAL A CA 1
ATOM 570 C C . VAL A 1 73 ? 49.578 -8.189 2.977 1.00 68.00 73 VAL A C 1
ATOM 572 O O . VAL A 1 73 ? 50.615 -7.527 2.966 1.00 68.00 73 VAL A O 1
ATOM 575 N N . CYS A 1 74 ? 49.309 -9.027 3.981 1.00 61.12 74 CYS A N 1
ATOM 576 C CA . CYS A 1 74 ? 50.331 -9.389 4.954 1.00 61.12 74 CYS A CA 1
ATOM 577 C C . CYS A 1 74 ? 51.333 -10.309 4.261 1.00 61.12 74 CYS A C 1
ATOM 579 O O . CYS A 1 74 ? 51.039 -11.478 4.011 1.00 61.12 74 CYS A O 1
ATOM 581 N N . GLY A 1 75 ? 52.501 -9.750 3.938 1.00 51.69 75 GLY A N 1
ATOM 582 C CA . GLY 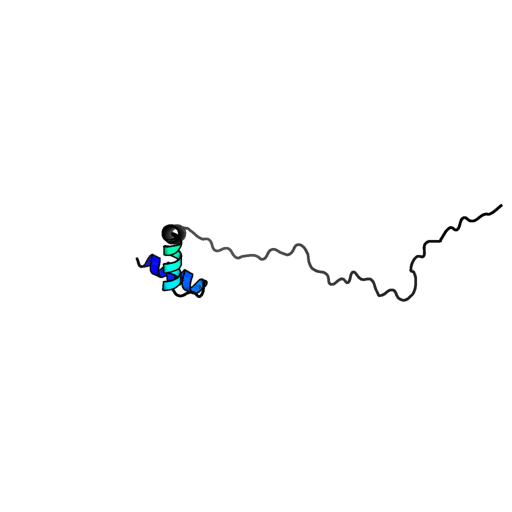A 1 75 ? 53.654 -10.511 3.484 1.00 51.69 75 GLY A CA 1
ATOM 583 C C . GLY A 1 75 ? 53.895 -11.711 4.393 1.00 51.69 75 GLY A C 1
ATOM 584 O O . GLY A 1 75 ? 53.566 -11.675 5.583 1.00 51.69 75 GLY A O 1
ATOM 585 N N . VAL A 1 76 ? 54.435 -12.771 3.789 1.00 49.97 76 VAL A N 1
ATOM 586 C CA . VAL A 1 76 ? 55.041 -13.926 4.461 1.00 49.97 76 VAL A CA 1
ATOM 587 C C . VAL A 1 76 ? 55.551 -13.482 5.824 1.00 49.97 76 VAL A C 1
ATOM 589 O O . VAL A 1 76 ? 56.315 -12.516 5.884 1.00 49.97 76 VAL A O 1
ATOM 592 N N . ALA A 1 77 ? 55.070 -14.129 6.894 1.00 47.06 77 ALA A N 1
ATOM 593 C CA . ALA A 1 77 ? 55.602 -13.933 8.235 1.00 47.06 77 ALA A CA 1
ATOM 594 C C . ALA A 1 77 ? 57.114 -13.823 8.095 1.00 47.06 77 ALA A C 1
ATOM 596 O O . ALA A 1 77 ? 57.707 -14.749 7.543 1.00 47.06 77 ALA A O 1
ATOM 597 N N . ALA A 1 78 ? 57.672 -12.666 8.466 1.00 45.78 78 ALA A N 1
ATOM 598 C CA . ALA A 1 78 ? 59.100 -12.425 8.429 1.00 45.78 78 ALA A CA 1
ATOM 599 C C . ALA A 1 78 ? 59.762 -13.635 9.091 1.00 45.78 78 ALA A C 1
ATOM 601 O O . ALA A 1 78 ? 59.702 -13.799 10.3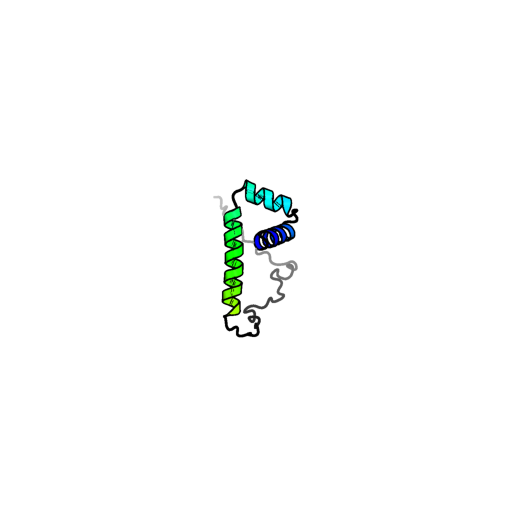10 1.00 45.78 78 ALA A O 1
ATOM 602 N N . GLY A 1 79 ? 60.278 -14.541 8.260 1.00 45.03 79 GLY A N 1
ATOM 603 C CA . GLY A 1 79 ? 61.225 -15.535 8.692 1.00 45.03 79 GLY A CA 1
ATOM 604 C C . GLY A 1 79 ? 62.424 -14.703 9.066 1.00 45.03 79 GLY A C 1
ATOM 605 O O . GLY A 1 79 ? 63.020 -14.113 8.175 1.00 45.03 79 GLY A O 1
ATOM 606 N N . GLU A 1 80 ? 62.596 -14.545 10.377 1.00 49.94 80 GLU A N 1
ATOM 607 C CA . GLU A 1 80 ? 63.789 -14.097 11.087 1.00 49.94 80 GLU A CA 1
ATOM 608 C C . GLU A 1 80 ? 64.896 -13.619 10.147 1.00 49.94 80 GLU A C 1
ATOM 610 O O . GLU A 1 80 ? 65.727 -14.423 9.761 1.00 49.94 80 GLU A O 1
ATOM 615 N N . ASP A 1 81 ? 64.833 -12.362 9.704 1.00 51.78 81 ASP A N 1
ATOM 616 C CA . ASP A 1 81 ? 65.967 -11.494 9.375 1.00 51.78 81 ASP A CA 1
ATOM 617 C C . ASP A 1 81 ? 65.451 -10.223 8.679 1.00 51.78 81 ASP A C 1
ATOM 619 O O . ASP A 1 81 ? 64.525 -10.250 7.874 1.00 51.78 81 ASP A O 1
ATOM 623 N N . GLU A 1 82 ? 66.071 -9.092 9.017 1.00 53.31 82 GLU A N 1
ATOM 624 C CA . GLU A 1 82 ? 65.847 -7.746 8.461 1.00 53.31 82 GLU A CA 1
ATOM 625 C C . GLU A 1 82 ? 64.681 -6.927 9.046 1.00 53.31 82 GLU A C 1
ATOM 627 O O . GLU A 1 82 ? 63.744 -6.511 8.367 1.00 53.31 82 GLU A O 1
ATOM 632 N N . ILE A 1 83 ? 64.822 -6.547 10.322 1.00 52.75 83 ILE A N 1
ATOM 633 C CA . ILE A 1 83 ? 64.335 -5.239 10.785 1.00 52.75 83 ILE A CA 1
ATOM 634 C C . ILE A 1 83 ? 65.460 -4.225 10.506 1.00 52.75 83 ILE A C 1
ATOM 636 O O . ILE A 1 83 ? 66.512 -4.317 11.149 1.00 52.75 83 ILE A O 1
ATOM 640 N N . PRO A 1 84 ? 65.295 -3.253 9.587 1.00 55.81 84 PRO A N 1
ATOM 641 C CA . PRO A 1 84 ? 66.297 -2.216 9.377 1.00 55.81 84 PRO A CA 1
ATOM 642 C C . PRO A 1 84 ? 66.435 -1.376 10.648 1.00 55.81 84 PRO A C 1
ATOM 644 O O . PRO A 1 84 ? 65.533 -0.629 11.025 1.00 55.81 84 PRO A O 1
ATOM 647 N N . THR A 1 85 ? 67.564 -1.521 11.337 1.00 59.38 85 THR A N 1
ATOM 648 C CA . THR A 1 85 ? 67.881 -0.704 12.508 1.00 59.38 85 THR A CA 1
ATOM 649 C C . THR A 1 85 ? 68.581 0.565 12.037 1.00 59.38 8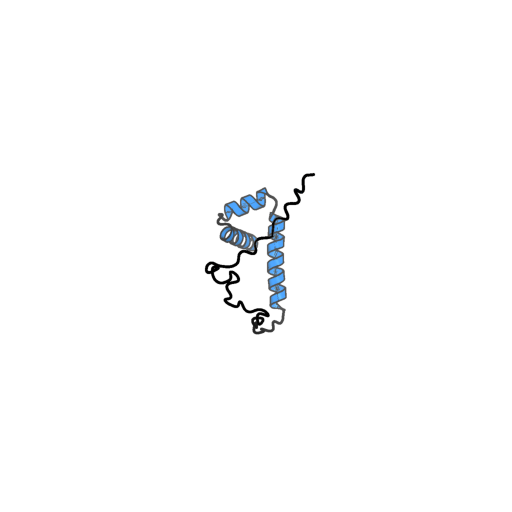5 THR A C 1
ATOM 651 O O . THR A 1 85 ? 69.649 0.507 11.430 1.00 59.38 85 THR A O 1
ATOM 654 N N . THR A 1 86 ? 67.976 1.720 12.311 1.00 46.47 86 THR A N 1
ATOM 655 C CA . THR A 1 86 ? 68.581 3.036 12.071 1.00 46.47 86 THR A CA 1
ATOM 656 C C . THR A 1 86 ? 69.840 3.189 12.935 1.00 46.47 86 THR A C 1
ATOM 658 O O . THR A 1 86 ? 69.742 3.019 14.154 1.00 46.47 86 THR A O 1
ATOM 661 N N . PRO A 1 87 ? 71.020 3.515 12.373 1.00 49.31 87 PRO A N 1
ATOM 662 C CA . PRO A 1 87 ? 72.220 3.703 13.177 1.00 49.31 87 PRO A CA 1
ATOM 663 C C . PRO A 1 87 ? 72.080 4.959 14.050 1.00 49.31 87 PRO A C 1
ATOM 665 O O . PRO A 1 87 ? 71.876 6.065 13.551 1.00 49.31 87 PRO A O 1
ATOM 668 N N . LEU A 1 88 ? 72.189 4.775 15.367 1.00 52.59 88 LEU A N 1
ATOM 669 C CA . LEU A 1 88 ? 72.303 5.845 16.357 1.00 52.59 88 LEU A CA 1
ATOM 670 C C . LEU A 1 88 ? 73.668 6.532 16.194 1.00 52.59 88 LEU A C 1
ATOM 672 O O . LEU A 1 88 ? 74.690 5.982 16.598 1.00 52.59 88 LEU A O 1
ATOM 676 N N . SER A 1 89 ? 73.703 7.735 15.620 1.00 47.22 89 SER A N 1
ATOM 677 C CA . SER A 1 89 ? 74.882 8.601 15.696 1.00 47.22 89 SER A CA 1
ATOM 678 C C . SER A 1 89 ? 74.960 9.221 17.096 1.00 47.22 89 SER A C 1
ATOM 680 O O . SER A 1 89 ? 74.322 10.235 17.375 1.00 47.22 89 SER A O 1
ATOM 682 N N . HIS A 1 90 ? 75.717 8.585 17.992 1.00 46.12 90 HIS A N 1
ATOM 683 C CA . HIS A 1 90 ? 76.245 9.237 19.190 1.00 46.12 90 HIS A CA 1
ATOM 684 C C . HIS A 1 90 ? 77.340 10.222 18.763 1.00 46.12 90 HIS A C 1
ATOM 686 O O . HIS A 1 90 ? 78.446 9.810 18.420 1.00 46.12 90 HIS A O 1
ATOM 692 N N . GLU A 1 91 ? 77.038 11.518 18.792 1.00 47.50 91 GLU A N 1
ATOM 693 C CA . GLU A 1 91 ? 78.063 12.546 18.957 1.00 47.50 91 GLU A CA 1
ATOM 694 C C . GLU A 1 91 ? 78.214 12.820 20.454 1.00 47.50 91 GLU A C 1
ATOM 696 O O . GLU A 1 91 ? 77.490 13.625 21.027 1.00 47.50 91 GLU A O 1
ATOM 701 N N . ASP A 1 92 ? 79.163 12.126 21.075 1.00 40.78 92 ASP A N 1
ATOM 702 C CA . ASP A 1 92 ? 79.844 12.611 22.272 1.00 40.78 92 ASP A CA 1
ATOM 703 C C . ASP A 1 92 ? 81.346 12.556 21.980 1.00 40.78 92 ASP A C 1
ATOM 705 O O . ASP A 1 92 ? 82.006 11.529 22.133 1.00 40.78 92 ASP A O 1
ATOM 709 N N . SER A 1 93 ? 81.891 13.683 21.522 1.00 37.25 93 SER A N 1
ATOM 710 C CA . SER A 1 93 ? 83.322 13.962 21.601 1.00 37.25 93 SER A CA 1
ATOM 711 C C . SER A 1 93 ? 83.515 15.007 22.696 1.00 37.25 93 SER A C 1
ATOM 713 O O . SER A 1 93 ? 83.277 16.192 22.486 1.00 37.25 93 SER A O 1
ATOM 715 N N . SER A 1 94 ? 83.943 14.556 23.877 1.00 41.62 94 SER A N 1
ATOM 716 C CA . SER A 1 94 ? 84.557 15.423 24.888 1.00 41.62 94 SER A CA 1
ATOM 717 C C . SER A 1 94 ? 86.003 15.736 24.507 1.00 41.62 94 SER A C 1
ATOM 719 O O . SER A 1 94 ? 86.791 14.805 24.318 1.00 41.62 94 SER A O 1
ATOM 721 N N . SER A 1 95 ? 86.359 17.023 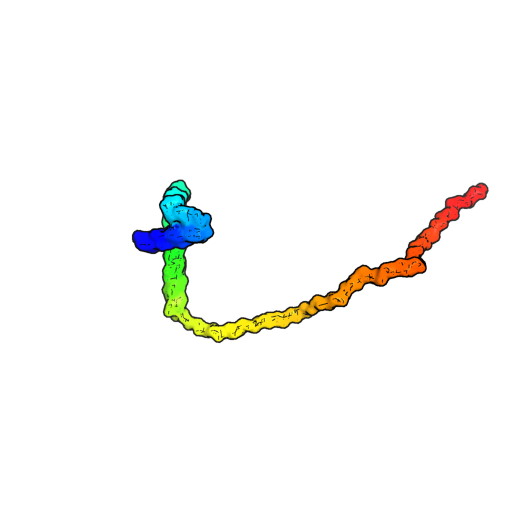24.459 1.00 38.94 95 SER A N 1
ATOM 722 C CA . SER A 1 95 ? 87.615 17.628 24.956 1.00 38.94 95 SER A CA 1
ATOM 723 C C . SER A 1 95 ? 87.551 19.147 24.833 1.00 38.94 95 SER A C 1
ATOM 725 O O . SER A 1 95 ? 87.166 19.624 23.745 1.00 38.94 95 SER A O 1
#

Radius of gyration: 34.67 Å; chains: 1; bounding box: 104×33×48 Å

Foldseek 3Di:
DVLLLVLLVVVCVVVVHDSVVSVVVCVVVVVVVVSVVVSVVVVVVVVVVVPDDDDDDDDDDPDDPDDDDPDDPPPDDPPDDDPDDDDDDDPDDDD